Protein AF-A0A822A5I8-F1 (afdb_monomer)

Structure (mmCIF, N/CA/C/O backbone):
data_AF-A0A822A5I8-F1
#
_entry.id   AF-A0A822A5I8-F1
#
loop_
_atom_site.group_PDB
_atom_site.id
_atom_site.type_symbol
_atom_site.label_atom_id
_atom_site.label_alt_id
_atom_site.label_comp_id
_atom_site.label_asym_id
_atom_site.label_entity_id
_atom_site.label_seq_id
_atom_site.pdbx_PDB_ins_cod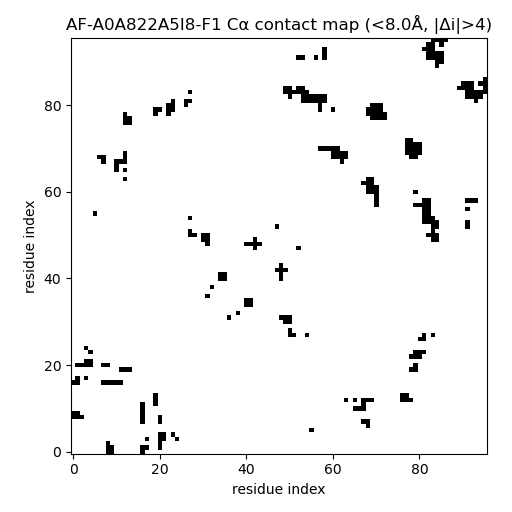e
_atom_site.Cartn_x
_atom_site.Cartn_y
_atom_site.Cartn_z
_atom_site.occupancy
_atom_site.B_iso_or_equiv
_atom_site.auth_seq_id
_atom_site.auth_comp_id
_atom_site.auth_asym_id
_atom_site.auth_atom_id
_atom_site.pdbx_PDB_model_num
ATOM 1 N N . MET A 1 1 ? 5.233 3.199 17.027 1.00 57.00 1 MET A N 1
ATOM 2 C CA . MET A 1 1 ? 5.588 3.738 15.698 1.00 57.00 1 MET A CA 1
ATOM 3 C C . MET A 1 1 ? 5.943 2.557 14.820 1.00 57.00 1 MET A C 1
ATOM 5 O O . MET A 1 1 ? 6.882 1.856 15.168 1.00 57.00 1 MET A O 1
ATOM 9 N N . SER A 1 2 ? 5.179 2.300 13.759 1.00 69.75 2 SER A N 1
ATOM 10 C CA . SER A 1 2 ? 5.522 1.252 12.787 1.00 69.75 2 SER A CA 1
ATOM 11 C C . SER A 1 2 ? 6.518 1.789 11.756 1.00 69.75 2 SER A C 1
ATOM 13 O O . SER A 1 2 ? 6.313 2.880 11.224 1.00 69.75 2 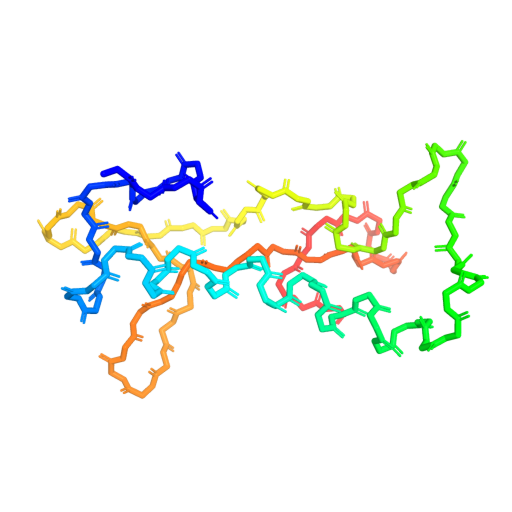SER A O 1
ATOM 15 N N . THR A 1 3 ? 7.601 1.054 11.503 1.00 76.38 3 THR A N 1
ATOM 16 C CA . THR A 1 3 ? 8.647 1.412 10.528 1.00 76.38 3 THR A CA 1
ATOM 17 C C . THR A 1 3 ? 8.253 1.086 9.087 1.00 76.38 3 THR A C 1
ATOM 19 O O . THR A 1 3 ? 8.807 1.678 8.169 1.00 76.38 3 THR A O 1
ATOM 22 N N . CYS A 1 4 ? 7.273 0.202 8.880 1.00 84.94 4 CYS A N 1
ATOM 23 C CA . CYS A 1 4 ? 6.827 -0.250 7.556 1.00 84.94 4 CYS A CA 1
ATOM 24 C C . CYS A 1 4 ? 5.863 0.720 6.857 1.00 84.94 4 CYS A C 1
ATOM 26 O O . CYS A 1 4 ? 5.373 0.421 5.775 1.00 84.94 4 CYS A O 1
ATOM 28 N N . SER A 1 5 ? 5.554 1.868 7.464 1.00 86.50 5 SER A N 1
ATOM 29 C CA . SER A 1 5 ? 4.660 2.848 6.856 1.00 86.50 5 SER A CA 1
ATOM 30 C C . SER A 1 5 ? 5.100 4.275 7.138 1.00 86.50 5 SER A C 1
ATOM 32 O O . SER A 1 5 ? 5.404 4.652 8.271 1.00 86.50 5 SER A O 1
ATOM 34 N N . VAL A 1 6 ? 5.078 5.107 6.098 1.00 85.81 6 VAL A N 1
ATOM 35 C CA . VAL A 1 6 ? 5.296 6.550 6.237 1.00 85.81 6 VAL A CA 1
ATOM 36 C C . VAL A 1 6 ? 4.031 7.289 6.692 1.00 85.81 6 VAL A C 1
ATOM 38 O O . VAL A 1 6 ? 4.158 8.339 7.324 1.00 85.81 6 VAL A O 1
ATOM 41 N N . TRP A 1 7 ? 2.848 6.697 6.487 1.00 91.19 7 TRP A N 1
ATOM 42 C CA . TRP A 1 7 ? 1.529 7.155 6.960 1.00 91.19 7 TRP A CA 1
ATOM 43 C C . TRP A 1 7 ? 1.047 6.252 8.109 1.00 91.19 7 TRP A C 1
ATOM 45 O O . TRP A 1 7 ? 1.692 5.256 8.412 1.00 91.19 7 TRP A O 1
ATOM 55 N N . ASN A 1 8 ? -0.049 6.573 8.806 1.00 94.06 8 ASN A N 1
ATOM 56 C CA . ASN A 1 8 ? -0.634 5.672 9.823 1.00 94.06 8 ASN A CA 1
ATOM 57 C C . ASN A 1 8 ? 0.368 5.103 10.866 1.00 94.06 8 ASN A C 1
ATOM 59 O O . ASN A 1 8 ? 0.244 3.975 11.330 1.00 94.06 8 ASN A O 1
ATOM 63 N N . ARG A 1 9 ? 1.392 5.876 11.263 1.00 91.88 9 ARG A N 1
ATOM 64 C CA . ARG A 1 9 ? 2.503 5.372 12.107 1.00 91.88 9 ARG A CA 1
ATOM 65 C C . ARG A 1 9 ? 2.102 5.026 13.543 1.00 91.88 9 ARG A C 1
ATOM 67 O O . ARG A 1 9 ? 2.818 4.289 14.225 1.00 91.88 9 ARG A O 1
ATOM 74 N N . VAL A 1 10 ? 1.024 5.646 14.018 1.00 93.44 10 VAL A N 1
ATOM 75 C CA . VAL A 1 10 ? 0.494 5.546 15.391 1.00 93.44 10 VAL A CA 1
ATOM 76 C C . VAL A 1 10 ? -1.032 5.408 15.426 1.00 93.44 10 VAL A C 1
ATOM 78 O O . VAL A 1 10 ? -1.613 5.317 16.499 1.00 93.44 10 VAL A O 1
ATOM 81 N N . VAL A 1 11 ? -1.681 5.398 14.259 1.00 95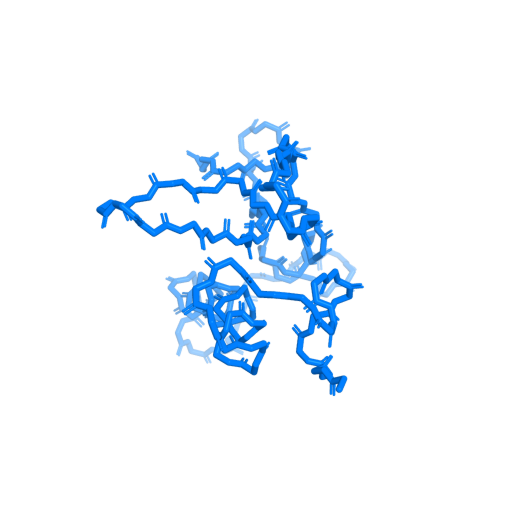.00 11 VAL A N 1
ATOM 82 C CA . VAL A 1 11 ? -3.128 5.207 14.095 1.00 95.00 11 VAL A CA 1
ATOM 83 C C . VAL A 1 11 ? -3.343 4.070 13.114 1.00 95.00 11 VAL A C 1
ATOM 85 O O . VAL A 1 11 ? -2.563 3.927 12.178 1.00 95.00 11 VAL A O 1
ATOM 88 N N . SER A 1 12 ? -4.378 3.265 13.315 1.00 95.44 12 SER A N 1
ATOM 89 C CA . SER A 1 12 ? -4.634 2.086 12.492 1.00 95.44 12 SER A CA 1
ATOM 90 C C . SER A 1 12 ? -6.098 2.047 12.044 1.00 95.44 12 SER A C 1
ATOM 92 O O . SER A 1 12 ? -6.986 2.355 12.848 1.00 95.44 12 SER A O 1
ATOM 94 N N . PRO A 1 13 ? -6.369 1.691 10.777 1.00 96.44 13 PRO A N 1
ATOM 95 C CA . PRO A 1 13 ? -7.727 1.431 10.319 1.00 96.44 13 PRO A CA 1
ATOM 96 C C . PRO A 1 13 ? -8.363 0.171 10.927 1.00 96.44 13 PRO A C 1
ATOM 98 O O . PRO A 1 13 ? -9.583 0.153 11.081 1.00 96.44 13 PRO A O 1
ATOM 101 N N . ASN A 1 14 ? -7.577 -0.854 11.285 1.00 96.75 14 ASN A N 1
ATOM 102 C CA . ASN A 1 14 ? -8.087 -2.166 11.717 1.00 96.75 14 ASN A CA 1
ATOM 103 C C . ASN A 1 14 ? -7.684 -2.580 13.148 1.00 96.75 14 ASN A C 1
ATOM 105 O O . ASN A 1 14 ? -7.875 -3.733 13.531 1.00 96.75 14 ASN A O 1
ATOM 109 N N . GLY A 1 15 ? -7.152 -1.655 13.948 1.00 95.12 15 GLY A N 1
ATOM 110 C CA . GLY A 1 15 ? -6.790 -1.863 15.354 1.00 95.12 15 GLY A CA 1
ATOM 111 C C . GLY A 1 15 ? -5.342 -2.298 15.619 1.00 95.12 15 GLY A C 1
ATOM 112 O O . GLY A 1 15 ? -4.944 -2.317 16.780 1.00 95.12 15 GLY A O 1
ATOM 113 N N . ASP A 1 16 ? -4.539 -2.576 14.588 1.00 94.88 16 ASP A N 1
ATOM 114 C CA . ASP A 1 16 ? -3.117 -2.916 14.713 1.00 94.88 16 ASP A CA 1
ATOM 115 C C . ASP A 1 16 ? -2.247 -2.138 13.707 1.00 94.88 16 ASP A C 1
ATOM 117 O O . ASP A 1 16 ? -2.284 -2.358 12.496 1.00 94.88 16 ASP A O 1
ATOM 121 N N . THR A 1 17 ? -1.427 -1.215 14.221 1.00 94.25 17 THR A N 1
ATOM 122 C CA . THR A 1 17 ? -0.541 -0.374 13.391 1.00 94.25 17 THR A CA 1
ATOM 123 C C . THR A 1 17 ? 0.601 -1.133 12.719 1.00 94.25 17 THR A C 1
ATOM 125 O O . THR A 1 17 ? 1.096 -0.677 11.692 1.00 94.25 17 THR A O 1
ATOM 128 N N . GLY A 1 18 ? 1.062 -2.247 13.292 1.00 93.62 18 GLY A N 1
ATOM 129 C CA . GLY A 1 18 ? 2.133 -3.050 12.710 1.00 93.62 18 GLY A CA 1
ATOM 130 C C . GLY A 1 18 ? 1.609 -3.825 11.511 1.00 93.62 18 GLY A C 1
ATOM 131 O O . GLY A 1 18 ? 2.150 -3.704 10.415 1.00 93.62 18 GLY A O 1
ATOM 132 N N . VAL A 1 19 ? 0.503 -4.542 11.709 1.00 93.94 19 VAL A N 1
ATOM 133 C CA . VAL A 1 19 ? -0.144 -5.327 10.652 1.00 93.94 19 VAL A CA 1
ATOM 134 C C . VAL A 1 19 ? -0.584 -4.429 9.502 1.00 93.94 19 VAL A C 1
ATOM 136 O O . VAL A 1 19 ? -0.199 -4.687 8.366 1.00 93.94 19 VAL A O 1
ATOM 139 N N . ASP A 1 20 ? -1.306 -3.340 9.778 1.00 95.50 20 ASP A N 1
ATOM 140 C CA . ASP A 1 20 ? -1.798 -2.452 8.717 1.00 95.50 20 ASP A CA 1
ATOM 141 C C . ASP A 1 20 ? -0.666 -1.782 7.930 1.00 95.50 20 ASP A C 1
ATOM 143 O O . ASP A 1 20 ? -0.803 -1.554 6.729 1.00 95.50 20 ASP A O 1
ATOM 147 N N . ALA A 1 21 ? 0.462 -1.489 8.584 1.00 94.56 21 ALA A N 1
ATOM 148 C CA . ALA A 1 21 ? 1.629 -0.917 7.923 1.00 94.56 21 ALA A CA 1
ATOM 149 C C . ALA A 1 21 ? 2.345 -1.917 7.005 1.00 94.56 21 ALA A C 1
ATOM 151 O O . ALA A 1 21 ? 2.858 -1.506 5.972 1.00 94.56 21 ALA A O 1
ATOM 152 N N . MET A 1 22 ? 2.385 -3.208 7.355 1.00 95.75 22 MET A N 1
ATOM 153 C CA . MET A 1 22 ? 3.055 -4.232 6.541 1.00 95.75 22 MET A CA 1
ATOM 154 C C . MET A 1 22 ? 2.303 -4.566 5.251 1.00 95.75 22 MET A C 1
ATOM 156 O O . MET A 1 22 ? 2.918 -5.043 4.303 1.00 95.75 22 MET A O 1
ATOM 160 N N . LEU A 1 23 ? 0.994 -4.313 5.181 1.00 95.50 23 LEU A N 1
ATOM 161 C CA . LEU A 1 23 ? 0.193 -4.704 4.019 1.00 95.50 23 LEU A CA 1
ATOM 162 C C . LEU A 1 23 ? 0.618 -3.995 2.727 1.00 95.50 23 LEU A C 1
ATOM 164 O O . LEU A 1 23 ? 0.583 -4.619 1.670 1.00 95.50 23 LEU A O 1
ATOM 168 N N . SER A 1 24 ? 1.034 -2.725 2.795 1.00 95.62 24 SER A N 1
ATOM 169 C CA . SER A 1 24 ? 1.481 -1.998 1.598 1.00 95.62 24 SER A CA 1
ATOM 170 C C . SER A 1 24 ? 2.816 -2.527 1.059 1.00 95.62 24 SER A C 1
ATOM 172 O O . SER A 1 24 ? 2.853 -2.829 -0.130 1.00 95.62 24 SER A O 1
ATOM 174 N N . PRO A 1 25 ? 3.878 -2.697 1.876 1.00 95.31 25 PRO A N 1
ATOM 175 C CA . PRO A 1 25 ? 5.091 -3.377 1.428 1.00 95.31 25 PRO A CA 1
ATOM 176 C C . PRO A 1 25 ? 4.830 -4.807 0.946 1.00 95.31 25 PRO A C 1
ATOM 178 O O . PRO A 1 25 ? 5.297 -5.177 -0.112 1.00 95.31 25 PRO A O 1
ATOM 181 N N . ILE A 1 26 ? 4.007 -5.607 1.632 1.00 95.62 26 ILE A N 1
ATOM 182 C CA . ILE A 1 26 ? 3.697 -6.966 1.148 1.00 95.62 26 ILE A CA 1
ATOM 183 C C . ILE A 1 26 ? 3.060 -6.929 -0.251 1.00 95.62 26 ILE A C 1
ATOM 185 O O . ILE A 1 26 ? 3.404 -7.740 -1.104 1.00 95.62 26 ILE A O 1
ATOM 189 N N . ALA A 1 27 ? 2.140 -5.994 -0.504 1.00 94.50 27 ALA A N 1
ATOM 190 C CA . ALA A 1 27 ? 1.531 -5.841 -1.823 1.00 94.50 27 ALA A CA 1
ATOM 191 C C . ALA A 1 27 ? 2.538 -5.400 -2.899 1.00 94.50 27 ALA A C 1
ATOM 193 O O . ALA A 1 27 ? 2.416 -5.843 -4.038 1.00 94.50 27 ALA A O 1
ATOM 194 N N . HIS A 1 28 ? 3.509 -4.560 -2.535 1.00 94.06 28 HIS A N 1
ATOM 195 C CA . HIS A 1 28 ? 4.629 -4.163 -3.391 1.00 94.06 28 HIS A CA 1
ATOM 196 C C . HIS A 1 28 ? 5.441 -5.393 -3.819 1.00 94.06 28 HIS A C 1
ATOM 198 O O . HIS A 1 28 ? 5.473 -5.722 -5.002 1.00 94.06 28 HIS A O 1
ATOM 204 N N . GLU A 1 29 ? 5.944 -6.160 -2.852 1.00 92.81 29 GLU A N 1
ATOM 205 C CA . GLU A 1 29 ? 6.804 -7.325 -3.112 1.00 92.81 29 GLU A CA 1
ATOM 206 C C . GLU A 1 29 ? 6.076 -8.427 -3.903 1.00 92.81 29 GLU A C 1
ATOM 208 O O . GLU A 1 29 ? 6.660 -9.106 -4.744 1.00 92.81 29 GLU A O 1
ATOM 213 N N . ILE A 1 30 ? 4.769 -8.623 -3.664 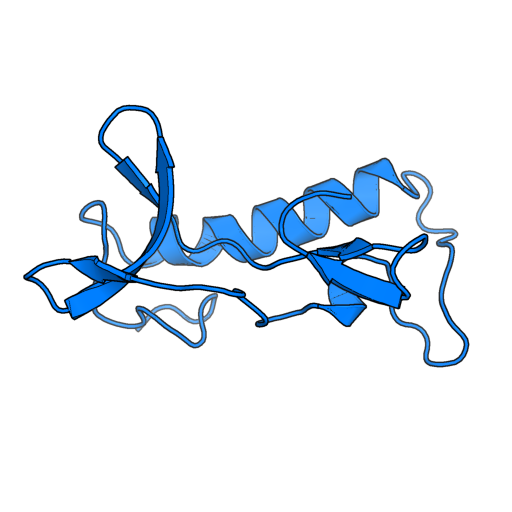1.00 91.75 30 ILE A N 1
ATOM 214 C CA . ILE A 1 30 ? 3.968 -9.595 -4.428 1.00 91.75 30 ILE A CA 1
ATOM 215 C C . ILE A 1 30 ? 3.930 -9.223 -5.911 1.00 91.75 30 ILE A C 1
ATOM 217 O O . ILE A 1 30 ? 3.982 -10.105 -6.767 1.00 91.75 30 ILE A O 1
ATOM 221 N N . VAL A 1 31 ? 3.788 -7.936 -6.222 1.00 90.25 31 VAL A N 1
ATOM 222 C CA . VAL A 1 31 ? 3.646 -7.467 -7.602 1.00 90.25 31 VAL A CA 1
ATOM 223 C C . VAL A 1 31 ? 4.971 -7.556 -8.353 1.00 90.25 31 VAL A C 1
ATOM 225 O O . VAL A 1 31 ? 4.960 -7.95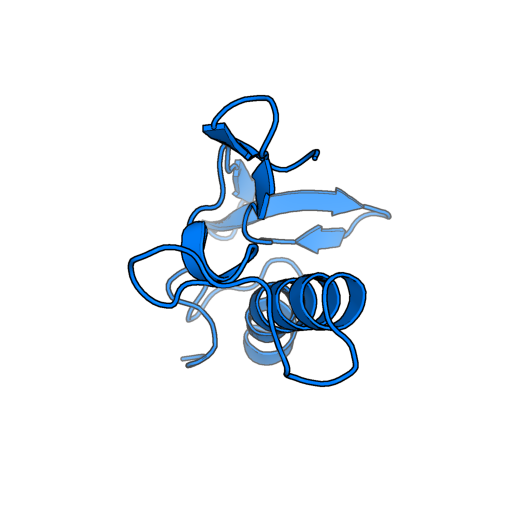1 -9.519 1.00 90.25 31 VAL A O 1
ATOM 228 N N . GLU A 1 32 ? 6.087 -7.296 -7.679 1.00 89.44 32 GLU A N 1
ATOM 229 C CA . GLU A 1 32 ? 7.434 -7.488 -8.227 1.00 89.44 32 GLU A CA 1
ATOM 230 C C . GLU A 1 32 ? 7.719 -8.972 -8.476 1.00 89.44 32 GLU A C 1
ATOM 232 O O . GLU A 1 32 ? 8.023 -9.365 -9.607 1.00 89.44 32 GLU A O 1
ATOM 237 N N . ALA A 1 33 ? 7.444 -9.831 -7.487 1.00 88.00 33 ALA A N 1
ATOM 238 C CA . ALA A 1 33 ? 7.600 -11.280 -7.614 1.00 88.00 33 ALA A CA 1
ATOM 239 C C . ALA A 1 33 ? 6.718 -11.898 -8.717 1.00 88.00 33 ALA A C 1
ATOM 241 O O . ALA A 1 33 ? 7.086 -12.911 -9.315 1.00 88.00 33 ALA A O 1
ATOM 242 N N . MET A 1 34 ? 5.543 -11.320 -8.995 1.00 85.00 34 MET A N 1
ATOM 243 C CA . MET A 1 34 ? 4.680 -11.755 -10.100 1.00 85.00 34 MET A CA 1
ATOM 244 C C . MET A 1 34 ? 5.221 -11.351 -11.473 1.00 85.00 34 MET A C 1
ATOM 246 O O . MET A 1 34 ? 5.000 -12.085 -12.439 1.00 85.00 34 MET A O 1
ATOM 250 N N . SER A 1 35 ? 5.883 -10.196 -11.584 1.00 77.50 35 SER A N 1
ATOM 251 C CA . SER A 1 35 ? 6.502 -9.762 -12.840 1.00 77.50 35 SER A CA 1
ATOM 252 C C . SER A 1 35 ? 7.833 -10.448 -13.122 1.00 77.50 35 SER A C 1
ATOM 254 O O . SER A 1 35 ? 8.113 -10.718 -14.289 1.00 77.50 35 SER A O 1
ATOM 256 N N . ASP A 1 36 ? 8.618 -10.763 -12.090 1.00 72.25 36 ASP A N 1
ATOM 257 C CA . ASP A 1 36 ? 9.899 -11.452 -12.236 1.00 72.25 36 ASP A CA 1
ATOM 258 C C . ASP A 1 36 ? 10.213 -12.380 -11.041 1.00 72.25 36 ASP A C 1
ATOM 260 O O . ASP A 1 36 ? 10.881 -12.001 -10.077 1.00 72.25 36 ASP A O 1
ATOM 264 N N . PRO A 1 37 ? 9.766 -13.647 -11.092 1.00 63.81 37 PRO A N 1
ATOM 265 C CA . PRO A 1 37 ? 9.984 -14.598 -10.004 1.00 63.81 37 PRO A CA 1
ATOM 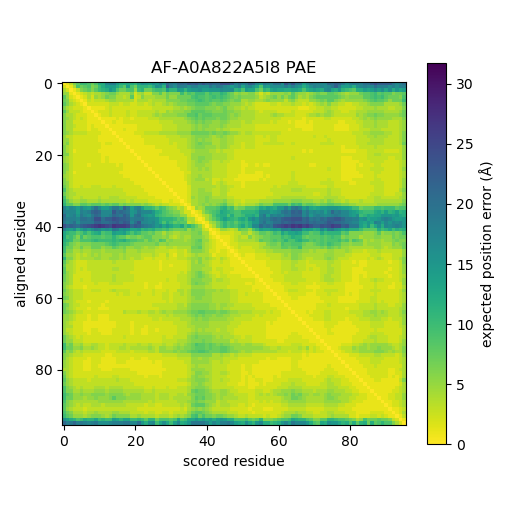266 C C . PRO A 1 37 ? 11.425 -15.130 -9.919 1.00 63.81 37 PRO A C 1
ATOM 268 O O . PRO A 1 37 ? 11.733 -15.890 -8.999 1.00 63.81 37 PRO A O 1
ATOM 271 N N . LEU A 1 38 ? 12.297 -14.810 -10.882 1.00 68.50 38 LEU A N 1
ATOM 272 C CA . LEU A 1 38 ? 13.672 -15.315 -10.953 1.00 68.50 38 LEU A CA 1
ATOM 273 C C . LEU A 1 38 ? 14.707 -14.265 -10.520 1.00 68.50 38 LEU A C 1
ATOM 275 O O . LEU A 1 38 ? 15.905 -14.558 -10.562 1.00 68.50 38 LEU A O 1
ATOM 279 N N . LEU A 1 39 ? 14.255 -13.089 -10.061 1.00 59.12 39 LEU A N 1
ATOM 280 C CA . LEU A 1 39 ? 15.094 -11.959 -9.641 1.00 59.12 39 LEU A CA 1
ATOM 281 C C . LEU A 1 39 ? 16.058 -11.495 -10.746 1.00 59.12 39 LEU A C 1
ATOM 283 O O . LEU A 1 39 ? 17.121 -10.942 -10.462 1.00 59.12 39 LEU A O 1
ATOM 287 N N . ASN A 1 40 ? 15.711 -11.722 -12.015 1.00 66.81 40 ASN A N 1
ATOM 288 C CA . ASN A 1 40 ? 16.429 -11.179 -13.170 1.00 66.81 40 ASN A CA 1
ATOM 289 C C . ASN A 1 40 ? 15.655 -10.020 -13.817 1.00 66.81 40 ASN A C 1
ATOM 291 O O . ASN A 1 40 ? 15.735 -9.834 -15.034 1.00 66.81 40 ASN A O 1
ATOM 295 N N . ALA A 1 41 ? 14.982 -9.270 -12.937 1.00 63.78 41 ALA A N 1
ATOM 296 C CA . ALA A 1 41 ? 13.983 -8.232 -13.142 1.00 63.78 41 ALA A CA 1
ATOM 297 C C . ALA A 1 41 ? 14.052 -7.461 -14.461 1.00 63.78 41 ALA A C 1
ATOM 299 O O . ALA A 1 41 ? 15.110 -7.010 -14.916 1.00 63.78 41 ALA A O 1
ATOM 300 N N . TRP A 1 42 ? 12.866 -7.145 -14.992 1.00 72.38 42 TRP A N 1
ATOM 301 C CA . TRP A 1 42 ? 12.712 -5.929 -15.781 1.00 72.38 42 TRP A CA 1
ATOM 302 C C . TRP A 1 42 ? 12.919 -4.722 -14.861 1.00 72.38 42 TRP A C 1
ATOM 304 O O . TRP A 1 42 ? 12.045 -4.361 -14.079 1.00 72.38 42 TRP A O 1
ATOM 314 N N . LEU A 1 43 ? 14.079 -4.091 -14.990 1.00 78.12 43 LEU A N 1
ATOM 315 C CA . LEU A 1 43 ? 14.382 -2.815 -14.361 1.00 78.12 43 LEU A CA 1
ATOM 316 C C . LEU A 1 43 ? 14.258 -1.701 -15.390 1.00 78.12 43 LEU A C 1
ATOM 318 O O . LEU A 1 43 ? 14.582 -1.871 -16.572 1.00 78.12 43 LEU A O 1
ATOM 322 N N . ASP A 1 44 ? 13.832 -0.528 -14.941 1.00 80.38 44 ASP A N 1
ATOM 323 C CA . ASP A 1 44 ? 13.982 0.662 -15.763 1.00 80.38 44 ASP A CA 1
ATOM 324 C C . ASP A 1 44 ? 15.443 1.150 -15.802 1.00 80.38 44 ASP A C 1
ATOM 326 O O . ASP A 1 44 ? 16.349 0.596 -15.181 1.00 80.38 44 ASP A O 1
ATOM 330 N N . SER A 1 45 ? 15.690 2.247 -16.519 1.00 83.56 45 SER A N 1
ATOM 331 C CA . SER A 1 45 ? 17.029 2.844 -16.616 1.00 83.56 45 SER A CA 1
ATOM 332 C C . SER A 1 45 ? 17.626 3.330 -15.285 1.00 83.56 45 SER A C 1
ATOM 334 O O . SER A 1 45 ? 18.803 3.683 -15.252 1.00 83.56 45 SER A O 1
ATOM 336 N N . LYS A 1 46 ? 16.822 3.434 -14.222 1.00 85.12 46 LYS A N 1
ATOM 337 C CA . LYS A 1 46 ? 17.230 3.845 -12.874 1.00 85.12 46 LYS A CA 1
ATOM 338 C C . LYS A 1 46 ? 17.400 2.659 -11.924 1.00 85.12 46 LYS A C 1
ATOM 340 O O . LYS A 1 46 ? 17.948 2.861 -10.846 1.00 85.12 46 LYS A O 1
ATOM 345 N N . GLY A 1 47 ? 17.013 1.456 -12.345 1.00 85.75 47 GLY A N 1
ATOM 346 C CA . GLY A 1 47 ? 17.050 0.266 -11.506 1.00 85.75 47 GLY A CA 1
ATOM 347 C C . GLY A 1 47 ? 15.778 0.050 -10.688 1.00 85.75 47 GLY A C 1
ATOM 348 O O . GLY A 1 47 ? 15.843 -0.734 -9.754 1.00 85.75 47 GLY A O 1
ATOM 349 N N . ASP A 1 48 ? 14.670 0.727 -11.012 1.00 88.44 48 ASP A N 1
ATOM 350 C CA . ASP A 1 48 ? 13.398 0.565 -10.297 1.00 88.44 48 ASP A CA 1
ATOM 351 C C . ASP A 1 48 ? 12.536 -0.517 -10.977 1.00 88.44 48 ASP A C 1
ATOM 353 O O . ASP A 1 48 ? 12.318 -0.460 -12.201 1.00 88.44 48 ASP A O 1
ATOM 357 N N . GLU A 1 49 ? 11.986 -1.447 -10.192 1.00 89.06 49 GLU A N 1
ATOM 358 C CA . GLU A 1 49 ? 10.926 -2.369 -10.621 1.00 89.06 49 GLU A CA 1
ATOM 359 C C . GLU A 1 49 ? 9.550 -1.668 -10.718 1.00 89.06 49 GLU A C 1
ATOM 361 O O . GLU A 1 49 ? 9.402 -0.444 -10.606 1.00 89.06 49 GLU A O 1
ATOM 366 N N . ASN A 1 50 ? 8.491 -2.424 -11.017 1.00 88.81 50 ASN A N 1
ATOM 367 C CA . ASN A 1 50 ? 7.156 -1.861 -11.231 1.00 88.81 50 ASN A CA 1
ATOM 368 C C . ASN A 1 50 ? 6.529 -1.250 -9.959 1.00 88.81 50 ASN A C 1
ATOM 370 O O . ASN A 1 50 ? 5.815 -0.245 -10.079 1.00 88.81 50 ASN A O 1
ATOM 374 N N . ALA A 1 51 ? 6.755 -1.822 -8.774 1.00 91.94 51 ALA A N 1
ATOM 375 C CA . ALA A 1 51 ? 6.198 -1.332 -7.519 1.00 91.94 51 ALA A CA 1
ATOM 376 C C . ALA A 1 51 ? 7.113 -0.275 -6.883 1.00 91.94 51 ALA A C 1
ATOM 378 O O . ALA A 1 51 ? 6.595 0.732 -6.384 1.00 91.94 51 ALA A O 1
ATOM 379 N N . ASP A 1 52 ? 8.435 -0.408 -7.009 1.00 92.62 52 ASP A N 1
ATOM 380 C CA . ASP A 1 52 ? 9.431 0.628 -6.686 1.00 92.62 52 ASP A CA 1
ATOM 381 C C . ASP A 1 52 ? 9.105 2.000 -7.272 1.00 92.62 52 ASP A C 1
ATOM 383 O O . ASP A 1 52 ? 9.055 3.009 -6.560 1.00 92.62 52 ASP A O 1
ATOM 387 N N . LYS A 1 53 ? 8.780 2.044 -8.568 1.00 92.31 53 LYS A N 1
ATOM 388 C CA . LYS A 1 53 ? 8.406 3.276 -9.285 1.00 92.31 53 LYS A CA 1
ATOM 389 C C . LYS A 1 53 ? 7.286 4.073 -8.627 1.00 92.31 53 LYS A C 1
ATOM 391 O O . LYS A 1 53 ? 7.146 5.270 -8.883 1.00 92.31 53 LYS A O 1
ATOM 396 N N . CYS A 1 54 ? 6.461 3.397 -7.837 1.00 94.19 54 CYS A N 1
ATOM 397 C CA . CYS A 1 54 ? 5.281 3.944 -7.192 1.00 94.19 54 CYS A CA 1
ATOM 398 C C . CYS A 1 54 ? 5.323 3.790 -5.670 1.00 94.19 54 CYS A C 1
ATOM 400 O O . CYS A 1 54 ? 4.302 4.015 -5.006 1.00 94.19 54 CYS A O 1
ATOM 402 N N . ALA A 1 55 ? 6.490 3.470 -5.105 1.00 92.88 55 ALA A N 1
ATOM 403 C CA . ALA A 1 55 ? 6.679 3.347 -3.672 1.00 92.88 55 ALA A CA 1
ATOM 404 C C . ALA A 1 55 ? 6.146 4.590 -2.949 1.00 92.88 55 ALA A C 1
ATOM 406 O O . ALA A 1 55 ? 6.431 5.734 -3.315 1.00 92.88 55 ALA A O 1
ATOM 407 N N . TRP A 1 56 ? 5.335 4.357 -1.915 1.00 93.06 56 TRP A N 1
ATOM 408 C CA . TRP A 1 56 ? 4.725 5.406 -1.084 1.00 93.06 56 TRP A CA 1
ATOM 409 C C . TRP A 1 56 ? 3.743 6.346 -1.806 1.00 93.06 56 TRP A C 1
ATOM 411 O O . TRP A 1 56 ? 3.317 7.350 -1.227 1.00 93.06 56 TRP A O 1
ATOM 421 N N . THR A 1 57 ? 3.339 6.028 -3.038 1.00 94.88 57 THR A N 1
ATOM 422 C CA . THR A 1 57 ? 2.276 6.746 -3.753 1.00 94.88 57 THR A CA 1
ATOM 423 C C . THR A 1 57 ? 0.950 6.017 -3.564 1.00 94.88 57 THR A C 1
ATOM 425 O O . THR A 1 57 ? 0.816 4.849 -3.904 1.00 94.88 57 THR A O 1
ATOM 428 N N . TYR A 1 58 ? -0.046 6.683 -2.978 1.00 95.38 58 TYR A N 1
ATOM 429 C CA . TYR A 1 58 ? -1.311 6.041 -2.576 1.00 95.38 58 TYR A CA 1
ATOM 430 C C . TYR A 1 58 ? -2.520 6.476 -3.416 1.00 95.38 58 TYR A C 1
ATOM 432 O O . TYR A 1 58 ? -3.642 6.034 -3.167 1.00 95.38 58 TYR A O 1
ATOM 440 N N . GLY A 1 59 ? -2.320 7.343 -4.411 1.00 94.62 59 GLY A N 1
ATOM 441 C CA . GLY A 1 59 ? -3.404 7.916 -5.205 1.00 94.62 59 GLY A CA 1
ATOM 442 C C . GLY A 1 59 ? -4.413 8.687 -4.349 1.00 94.62 59 GLY A C 1
ATOM 443 O O . GLY A 1 59 ? -4.046 9.452 -3.457 1.00 94.62 59 GLY A O 1
ATOM 444 N N . THR A 1 60 ? -5.702 8.499 -4.629 1.00 96.00 60 THR A N 1
ATOM 445 C CA . THR A 1 60 ? -6.778 9.093 -3.829 1.00 96.00 60 THR A CA 1
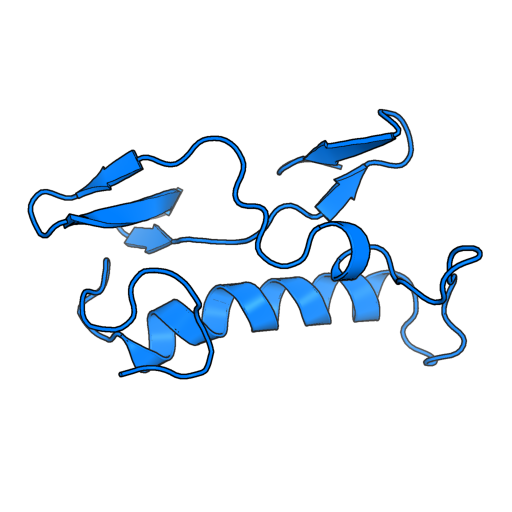ATOM 446 C C . THR A 1 60 ? -6.915 8.370 -2.493 1.00 96.00 60 THR A C 1
ATOM 448 O O . THR A 1 60 ? -7.216 7.180 -2.450 1.00 96.00 60 THR A O 1
ATOM 451 N N . THR A 1 61 ? -6.754 9.111 -1.398 1.00 97.00 61 THR A N 1
ATOM 452 C CA . THR A 1 61 ? -6.892 8.598 -0.030 1.00 97.00 61 THR A CA 1
ATOM 453 C C . THR A 1 61 ? -8.041 9.266 0.714 1.00 97.00 61 THR A C 1
ATOM 455 O O . THR A 1 61 ? -8.326 10.447 0.512 1.00 97.00 61 THR A O 1
ATOM 458 N N . TYR A 1 62 ? -8.612 8.542 1.664 1.00 97.69 62 TYR A N 1
ATOM 459 C CA . TYR A 1 62 ? -9.651 8.988 2.584 1.00 97.69 62 TYR A CA 1
ATOM 460 C C . TYR A 1 62 ? -9.172 8.849 4.028 1.00 97.69 62 TYR A C 1
ATOM 462 O O . TYR A 1 62 ? -8.122 8.259 4.289 1.00 97.69 62 TYR A O 1
ATOM 470 N N . ARG A 1 63 ? -9.944 9.388 4.977 1.00 97.69 63 ARG A N 1
ATOM 471 C CA . ARG A 1 63 ? -9.649 9.298 6.412 1.00 97.69 63 ARG A CA 1
ATOM 472 C C . ARG A 1 63 ? -10.839 8.750 7.180 1.00 97.69 63 ARG A C 1
ATOM 474 O O . ARG A 1 63 ? -11.976 9.148 6.940 1.00 97.69 63 ARG A O 1
ATOM 481 N N . LEU A 1 64 ? -10.558 7.861 8.121 1.00 97.50 64 LEU A N 1
ATOM 482 C CA . LEU A 1 64 ? -11.516 7.417 9.127 1.00 97.50 64 LEU A CA 1
ATOM 483 C C . LEU A 1 64 ? -11.648 8.463 10.241 1.00 97.50 64 LEU A C 1
ATOM 485 O O . LEU A 1 64 ? -10.813 9.359 10.376 1.00 97.50 64 LEU A O 1
ATOM 489 N N . GLY A 1 65 ? -12.675 8.325 11.084 1.00 97.06 65 GLY A N 1
ATOM 490 C CA . GLY A 1 65 ? -12.900 9.228 12.221 1.00 97.06 65 GLY A CA 1
ATOM 491 C C . GLY A 1 65 ? -11.743 9.256 13.230 1.00 97.06 65 GLY A C 1
ATOM 492 O O . GLY A 1 65 ? -11.514 10.273 13.874 1.00 97.06 65 GLY A O 1
ATOM 493 N N . ASN A 1 66 ? -10.960 8.176 13.314 1.00 95.94 66 ASN A N 1
ATOM 494 C CA . ASN A 1 66 ? -9.741 8.107 14.128 1.00 95.94 66 ASN A CA 1
ATOM 495 C C . ASN A 1 66 ? -8.502 8.728 13.443 1.00 95.94 66 ASN A C 1
ATOM 497 O O . ASN A 1 66 ? -7.398 8.657 13.977 1.00 95.94 66 ASN A O 1
ATOM 501 N N . GLY A 1 67 ? -8.663 9.311 12.251 1.00 96.75 67 GLY A N 1
ATOM 502 C CA . GLY A 1 67 ? -7.609 9.976 11.490 1.00 96.75 67 GLY A CA 1
ATOM 503 C C . GLY A 1 67 ? -6.743 9.059 10.625 1.00 96.75 67 GLY A C 1
ATOM 504 O O . GLY A 1 67 ? -5.900 9.594 9.897 1.00 96.75 67 GLY A O 1
ATOM 505 N N . ALA A 1 68 ? -6.946 7.736 10.674 1.00 97.00 68 ALA A N 1
ATOM 506 C CA . ALA A 1 68 ? -6.220 6.778 9.847 1.00 97.00 68 ALA A CA 1
ATOM 507 C C . ALA A 1 68 ? -6.599 6.916 8.369 1.00 97.00 68 ALA A C 1
ATOM 509 O O . ALA A 1 68 ? -7.774 7.049 8.020 1.00 97.00 68 ALA A O 1
ATOM 510 N N . TYR A 1 69 ? -5.589 6.876 7.508 1.00 97.50 69 TYR A N 1
ATOM 511 C CA . TYR A 1 69 ? -5.738 6.940 6.063 1.00 97.50 69 TYR A CA 1
ATOM 512 C C . TYR A 1 69 ? -6.042 5.571 5.462 1.00 97.50 69 TYR A C 1
ATOM 514 O O . TYR A 1 69 ? -5.554 4.554 5.954 1.00 97.50 69 TYR A O 1
ATOM 522 N N . TYR A 1 70 ? -6.803 5.555 4.374 1.00 97.56 70 TYR A N 1
ATOM 523 C CA . TYR A 1 70 ? -7.042 4.369 3.557 1.00 97.56 70 TYR A CA 1
ATOM 524 C C . TYR A 1 70 ? -7.330 4.768 2.108 1.00 97.56 70 TYR A C 1
ATOM 526 O O . TYR A 1 70 ? -7.734 5.899 1.839 1.00 97.56 70 TYR A O 1
ATOM 534 N N . ASN A 1 71 ? -7.148 3.843 1.176 1.00 96.75 71 ASN A N 1
ATOM 535 C CA . ASN A 1 71 ? -7.549 3.994 -0.226 1.00 96.75 71 ASN A CA 1
ATOM 536 C C . ASN A 1 71 ? -8.278 2.758 -0.780 1.00 96.75 71 ASN A C 1
ATOM 538 O O . ASN A 1 71 ? -8.894 2.840 -1.838 1.00 96.75 71 ASN A O 1
ATOM 542 N N . ILE A 1 72 ? -8.280 1.645 -0.041 1.00 96.00 72 ILE A N 1
ATOM 543 C CA . ILE A 1 72 ? -9.069 0.450 -0.339 1.00 96.00 72 ILE A CA 1
ATOM 544 C C . ILE A 1 72 ? -10.005 0.174 0.838 1.00 96.00 72 ILE A C 1
ATOM 546 O O . ILE A 1 72 ? -9.576 0.153 1.992 1.00 96.00 72 ILE A O 1
ATOM 550 N N . ALA A 1 73 ? -11.278 -0.080 0.540 1.00 96.75 73 ALA A N 1
ATOM 551 C CA . ALA A 1 73 ? -12.243 -0.628 1.485 1.00 96.75 73 ALA A CA 1
ATOM 552 C C . ALA A 1 73 ? -12.723 -1.983 0.958 1.00 96.75 73 ALA A C 1
ATOM 554 O O . ALA A 1 73 ? -13.260 -2.064 -0.146 1.00 96.75 73 ALA A O 1
ATOM 555 N N . ALA A 1 74 ? -12.521 -3.050 1.727 1.00 94.81 74 ALA A N 1
ATOM 556 C CA . ALA A 1 74 ? -12.925 -4.395 1.335 1.00 94.81 74 ALA A CA 1
ATOM 557 C C . ALA A 1 74 ? -13.398 -5.184 2.556 1.00 94.81 74 ALA A C 1
ATOM 559 O O . ALA A 1 74 ? -12.735 -5.206 3.590 1.00 94.81 74 ALA A O 1
ATOM 560 N N . ASN A 1 75 ? -14.559 -5.832 2.432 1.00 95.25 75 ASN A N 1
ATOM 561 C CA . ASN A 1 75 ? -15.148 -6.677 3.475 1.00 95.25 75 ASN A CA 1
ATOM 562 C C . ASN A 1 75 ? -15.218 -6.008 4.870 1.00 95.25 75 ASN A C 1
ATOM 564 O O . ASN A 1 75 ? -14.865 -6.605 5.885 1.00 95.25 75 ASN A O 1
ATOM 568 N N . GLY A 1 76 ? -15.615 -4.731 4.912 1.00 95.19 76 GLY A N 1
ATOM 569 C CA . GLY A 1 76 ? -15.733 -3.957 6.155 1.00 95.19 76 GLY A CA 1
ATOM 570 C C . GLY A 1 76 ? -14.405 -3.524 6.789 1.00 95.19 76 GLY A C 1
ATOM 571 O O . GLY A 1 76 ? -14.421 -2.939 7.869 1.00 95.19 76 GLY A O 1
ATOM 572 N N . LYS A 1 77 ? -13.271 -3.786 6.133 1.00 97.00 77 LYS A N 1
ATOM 573 C CA . LYS A 1 77 ? -11.936 -3.348 6.547 1.00 97.00 77 LYS A CA 1
ATOM 574 C C . LYS A 1 77 ? -11.389 -2.290 5.602 1.00 97.00 77 LYS A C 1
ATOM 576 O O . LYS A 1 77 ? -11.807 -2.195 4.445 1.00 97.00 77 LYS A O 1
ATOM 581 N N . TYR A 1 78 ? -10.437 -1.514 6.106 1.00 97.88 78 TYR A N 1
ATOM 582 C CA . TYR A 1 78 ? -9.823 -0.416 5.369 1.00 97.88 78 TYR A CA 1
ATOM 583 C C . TYR A 1 78 ? -8.319 -0.610 5.288 1.00 97.88 78 TYR A C 1
ATOM 585 O O . TYR A 1 78 ? -7.678 -0.979 6.269 1.00 97.88 78 TYR A O 1
ATOM 593 N N . TYR A 1 79 ? -7.753 -0.337 4.123 1.00 96.50 79 TYR A N 1
ATOM 594 C CA . TYR A 1 79 ? -6.349 -0.578 3.838 1.00 96.50 79 TYR A CA 1
ATOM 595 C C . TYR A 1 79 ? -5.754 0.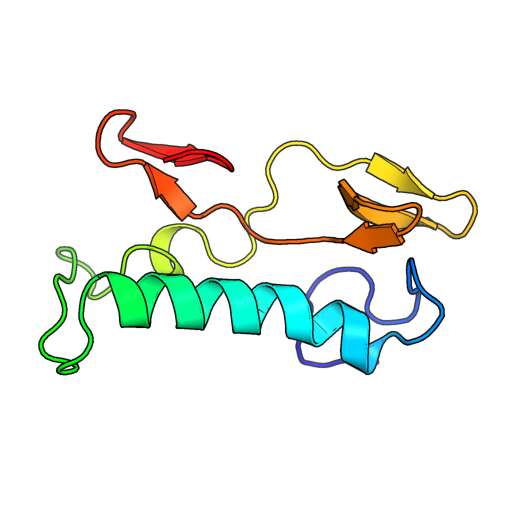624 3.126 1.00 96.50 79 TYR A C 1
ATOM 597 O O . TYR A 1 79 ? -6.420 1.292 2.330 1.00 96.50 79 TYR A O 1
ATOM 605 N N . LEU A 1 80 ? -4.489 0.888 3.422 1.00 97.00 80 LEU A N 1
ATOM 606 C CA . LEU A 1 80 ? -3.694 1.877 2.721 1.00 97.00 80 LEU A CA 1
ATOM 607 C C . LEU A 1 80 ? -2.612 1.127 1.952 1.00 97.00 80 LEU A C 1
ATOM 609 O O . LEU A 1 80 ? -1.645 0.679 2.557 1.00 97.00 80 LEU A O 1
ATOM 613 N N . ILE A 1 81 ? -2.811 0.957 0.650 1.00 96.50 81 ILE A N 1
ATOM 614 C CA . ILE A 1 81 ? -1.933 0.174 -0.225 1.00 96.50 81 ILE A CA 1
ATOM 615 C C . ILE A 1 81 ? -1.394 1.086 -1.317 1.00 96.50 81 ILE A C 1
ATOM 617 O O . ILE A 1 81 ? -2.155 1.856 -1.895 1.00 96.50 81 ILE A O 1
ATOM 621 N N . GLN A 1 82 ? -0.094 1.044 -1.587 1.00 96.00 82 GLN A N 1
ATOM 622 C CA . GLN A 1 82 ? 0.481 1.848 -2.660 1.00 96.00 82 GLN A CA 1
ATOM 623 C C . GLN A 1 82 ? -0.084 1.483 -4.043 1.00 96.00 82 GLN A C 1
ATOM 625 O O . GLN A 1 82 ? -0.626 0.402 -4.267 1.00 96.00 82 GLN A O 1
ATOM 630 N N . GLN A 1 83 ? 0.067 2.409 -4.979 1.00 95.56 83 GLN A N 1
ATOM 631 C CA . GLN A 1 83 ? -0.161 2.195 -6.399 1.00 95.56 83 GLN A CA 1
ATOM 632 C C . GLN A 1 83 ? 1.003 1.409 -7.017 1.00 95.56 83 GLN A C 1
ATOM 634 O O . GLN A 1 83 ? 2.084 1.328 -6.435 1.00 95.56 83 GLN A O 1
ATOM 639 N N . ASN A 1 84 ? 0.793 0.898 -8.231 1.00 93.88 84 ASN A N 1
ATOM 640 C CA . ASN A 1 84 ? 1.839 0.279 -9.047 1.00 93.88 84 ASN A CA 1
ATOM 641 C C . ASN A 1 84 ? 2.007 1.021 -10.372 1.00 93.88 84 ASN A C 1
ATOM 643 O O . ASN A 1 84 ? 1.119 1.770 -10.805 1.00 93.88 84 ASN A O 1
ATOM 647 N N . TRP A 1 85 ? 3.148 0.806 -11.026 1.00 92.94 85 TRP A N 1
ATOM 648 C CA . TRP A 1 85 ? 3.410 1.373 -12.340 1.00 92.94 85 TRP A CA 1
ATOM 649 C C . TRP A 1 85 ? 2.463 0.796 -13.396 1.00 92.94 85 TRP A C 1
ATOM 651 O O . TRP A 1 85 ? 2.470 -0.401 -13.684 1.00 92.94 85 TRP A O 1
ATOM 661 N N . ASN A 1 86 ? 1.669 1.665 -14.023 1.00 91.19 86 ASN A N 1
ATOM 662 C CA . ASN A 1 86 ? 0.861 1.318 -15.183 1.00 91.19 86 ASN A CA 1
ATOM 663 C C . ASN A 1 86 ? 1.629 1.673 -16.464 1.00 91.19 86 ASN A C 1
ATOM 665 O O . ASN A 1 86 ? 1.716 2.844 -16.845 1.00 91.19 86 ASN A O 1
ATOM 669 N N . ALA A 1 87 ? 2.154 0.660 -17.156 1.00 87.06 87 ALA A N 1
ATOM 670 C CA . ALA A 1 87 ? 2.972 0.850 -18.354 1.00 87.06 87 ALA A CA 1
ATOM 671 C C . ALA A 1 87 ? 2.207 1.476 -19.536 1.00 87.06 87 ALA A C 1
ATOM 673 O O . ALA A 1 87 ? 2.800 2.213 -20.324 1.00 87.06 87 ALA A O 1
ATOM 674 N N . ASN A 1 88 ? 0.893 1.251 -19.643 1.00 88.88 88 ASN A N 1
ATOM 675 C CA . ASN A 1 88 ? 0.071 1.827 -20.713 1.00 88.88 88 ASN A CA 1
ATOM 676 C C . ASN A 1 88 ? -0.140 3.332 -20.519 1.00 88.88 88 ASN A C 1
ATOM 678 O O . ASN A 1 88 ? -0.147 4.103 -21.475 1.00 88.88 88 ASN A O 1
ATOM 682 N N . ARG A 1 89 ? -0.329 3.750 -19.264 1.00 91.06 89 ARG A N 1
ATOM 683 C CA . ARG A 1 89 ? -0.631 5.139 -18.892 1.00 91.06 89 ARG A CA 1
ATOM 684 C C . ARG A 1 89 ? 0.609 5.938 -18.499 1.00 91.06 89 ARG A C 1
ATOM 686 O O . ARG A 1 89 ? 0.496 7.147 -18.330 1.00 91.06 89 ARG A O 1
ATOM 693 N N . GLN A 1 90 ? 1.751 5.269 -18.334 1.00 91.44 90 GLN A N 1
ATOM 694 C CA . GLN A 1 90 ? 3.012 5.851 -17.873 1.00 91.44 90 GLN A CA 1
ATOM 695 C C . GLN A 1 90 ? 2.837 6.622 -16.550 1.00 91.44 90 GLN A C 1
ATOM 697 O O . GLN A 1 90 ? 3.311 7.746 -16.389 1.00 91.44 90 GLN A O 1
ATOM 702 N N . THR A 1 91 ? 2.087 6.043 -15.607 1.00 93.69 91 THR A N 1
ATOM 703 C CA . THR A 1 91 ? 1.770 6.677 -14.319 1.00 93.69 91 THR A CA 1
ATOM 704 C C . THR A 1 91 ? 1.493 5.645 -13.228 1.00 93.69 91 THR A C 1
ATOM 706 O O . THR A 1 91 ? 1.216 4.483 -13.525 1.00 93.69 91 THR A O 1
ATOM 709 N N . CYS A 1 92 ? 1.523 6.076 -11.967 1.00 95.12 92 CYS A N 1
ATOM 710 C CA . CYS A 1 92 ? 1.125 5.255 -10.828 1.00 95.12 92 CYS A CA 1
ATOM 711 C C . CYS A 1 92 ? -0.401 5.174 -10.733 1.00 95.12 92 CYS A C 1
ATOM 713 O O . CYS A 1 92 ? -1.098 6.192 -10.668 1.00 95.12 92 CYS A O 1
ATOM 715 N N . ALA A 1 93 ? -0.935 3.954 -10.725 1.00 94.12 93 ALA A N 1
ATOM 716 C CA . ALA A 1 93 ? -2.368 3.696 -10.654 1.00 94.12 93 ALA A CA 1
ATOM 717 C C . ALA A 1 93 ? -2.679 2.488 -9.757 1.00 94.12 93 ALA A C 1
ATOM 719 O O . ALA A 1 93 ? -1.865 1.584 -9.601 1.00 94.12 93 ALA A O 1
ATOM 720 N N . MET A 1 94 ? -3.882 2.467 -9.169 1.00 89.00 94 MET A N 1
ATOM 721 C CA . MET A 1 94 ? -4.366 1.305 -8.400 1.00 89.00 94 MET A CA 1
ATOM 722 C C . MET A 1 94 ? -4.800 0.139 -9.302 1.00 89.00 94 MET A C 1
ATOM 724 O O . MET A 1 94 ? -4.918 -0.986 -8.832 1.00 89.00 94 MET A O 1
ATOM 728 N N . SER A 1 95 ? -5.051 0.411 -10.587 1.00 74.81 95 SER A N 1
ATOM 729 C CA . SER A 1 95 ? -5.289 -0.600 -11.617 1.00 74.81 95 SER A CA 1
ATOM 730 C C . SER A 1 95 ? -4.197 -0.486 -12.667 1.00 74.81 95 SER A C 1
ATOM 732 O O . SER A 1 95 ? -3.957 0.602 -13.207 1.00 74.81 95 SER A O 1
ATOM 734 N N . VAL A 1 96 ? -3.568 -1.619 -12.953 1.00 58.59 96 VAL A N 1
ATOM 735 C CA . VAL A 1 96 ? -2.751 -1.825 -14.153 1.00 58.59 96 VAL A CA 1
ATOM 736 C C . VAL A 1 96 ? -3.632 -1.916 -15.396 1.00 58.59 96 VAL A C 1
ATOM 738 O O . VAL A 1 96 ? -4.822 -2.276 -15.239 1.00 58.59 96 VAL A O 1
#

Sequence (96 aa):
MSTCSVWNRVVSPNGDTGVDAMLSPIAHEIVEAMSDPLLNAWLDSKGDENADKCAWTYGTTYRLGNGAYYNIAANGKYYLIQQNWNANRQTCAMSV

Nearest PDB structures (folds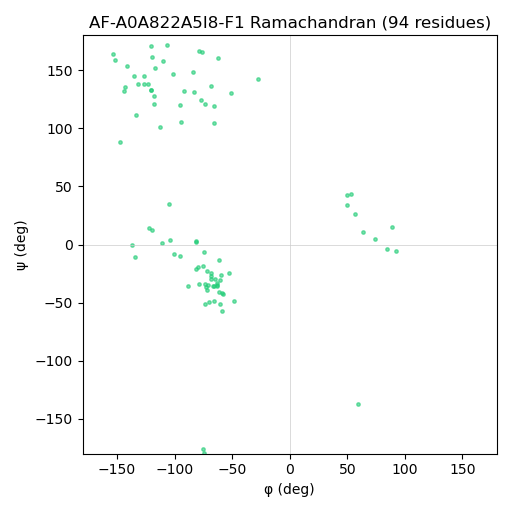eek):
  7e6t-assembly1_A  TM=2.296E-01  e=5.557E+00  Homo sapiens
  9asb-assembly1_R  TM=2.418E-01  e=6.396E+00  Homo sapiens

Radius of gyration: 14.07 Å; Cα contacts (8 Å, |Δi|>4): 163; chains: 1; bounding box: 33×25×36 Å

Mean predicted aligned error: 4.53 Å

Secondary structure (DSSP, 8-state):
--TT-SSSSS--SSS-HHHHHHHHHHHHHHHHHHH-TTS-----TTS--TTGGGTT---S-EE-TTS-EESEEETTEEE----EEETTTTEEES--

Solvent-accessible surface area (backbone atoms only — not comparable to full-atom values): 5586 Å² total; per-residue (Å²): 117,34,87,61,30,97,58,46,34,85,33,43,67,79,82,42,34,58,64,56,25,42,51,24,55,53,55,34,55,53,53,40,44,71,77,32,76,80,76,76,54,78,53,50,100,86,66,41,40,52,26,61,73,14,63,92,36,50,79,75,68,48,66,47,98,82,65,18,57,25,57,43,77,57,96,95,43,51,38,49,49,53,19,31,51,15,81,92,74,74,42,69,29,89,62,115

pLDDT: mean 89.65, std 9.8, range [57.0, 97.88]

Foldseek 3Di:
DAPLAPFQCPHFQVPDSNVQSVVQVVVLVVVQCVQPVPPPAPADPVRAHFSSVFPNAQDDWDADPRGGIFDDDDPNTGHRYTFTQDPVVRDGDVPD